Protein AF-A0A497LFZ7-F1 (afdb_monomer_lite)

Secondary structure (DSSP, 8-state):
------------S-SEEEEEEEEESS-SSHHHHHHHHHHTTEEEEEEETTEEEEEETTSTTTEEEEEEEEETTEEEEEEEE-TT----HHHHHHHHHHHHHHHTEEEEEEEEE-----S--

Radius of gyration: 17.05 Å; chains: 1; bounding box: 49×32×46 Å

Sequence (121 aa):
MSEGGTGRGPLFPLKHVLVYSWELRAAKSLADVARRLEEARFYVVRPRTDVLVATSLARPGAVVFVLLEREPGRGDLVLVQGPEGPYSFEDLVRAMPTFARIAGIRLTAFWPKERENEDKS

pLDDT: mean 87.02, std 17.78, range [37.81, 98.69]

Structure (mmCIF, N/CA/C/O backbone):
data_AF-A0A497LFZ7-F1
#
_entry.id   AF-A0A497LFZ7-F1
#
loop_
_atom_site.group_PDB
_atom_site.id
_atom_site.type_symbol
_atom_site.label_atom_id
_atom_site.label_alt_id
_atom_site.label_comp_id
_atom_site.label_asym_id
_atom_site.label_entity_id
_atom_site.label_seq_id
_atom_site.pdbx_PDB_ins_code
_atom_site.Cartn_x
_atom_site.Cartn_y
_atom_site.Cartn_z
_atom_site.occupancy
_atom_site.B_iso_or_equiv
_atom_site.auth_seq_id
_atom_site.auth_comp_id
_atom_site.auth_asym_id
_atom_site.auth_atom_id
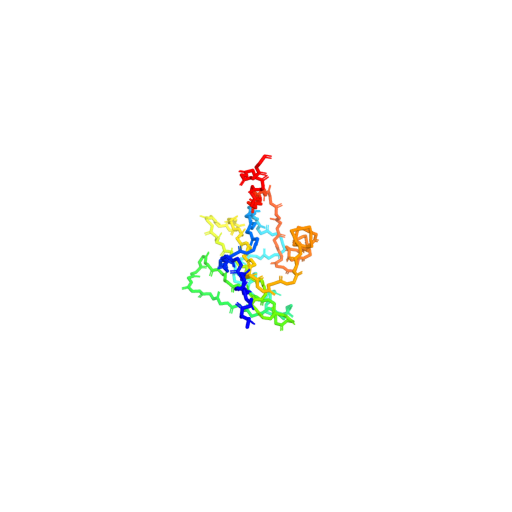_atom_site.pdbx_PDB_model_num
ATOM 1 N N . MET A 1 1 ? 36.025 -22.674 -32.129 1.00 37.81 1 MET A N 1
ATOM 2 C CA . MET A 1 1 ? 36.308 -21.920 -30.893 1.00 37.81 1 MET A CA 1
ATOM 3 C C . MET A 1 1 ? 34.969 -21.463 -30.356 1.00 37.81 1 MET A C 1
ATOM 5 O O . MET A 1 1 ? 34.322 -20.658 -31.009 1.00 37.81 1 MET A O 1
ATOM 9 N N . SER A 1 2 ? 34.513 -22.076 -29.268 1.00 42.88 2 SER A N 1
ATOM 10 C CA . SER A 1 2 ? 33.238 -21.750 -28.628 1.00 42.88 2 SER A CA 1
ATOM 11 C C . SER A 1 2 ? 33.561 -21.081 -27.298 1.00 42.88 2 SER A C 1
ATOM 13 O O . SER A 1 2 ? 33.821 -21.762 -26.312 1.00 42.88 2 SER A O 1
ATOM 15 N N . GLU A 1 3 ? 33.611 -19.754 -27.295 1.00 42.94 3 GLU A N 1
ATOM 16 C CA . GLU A 1 3 ? 33.511 -18.947 -26.077 1.00 42.94 3 GLU A CA 1
ATOM 17 C C . GLU A 1 3 ? 32.011 -18.710 -25.853 1.00 42.94 3 GLU A C 1
ATOM 19 O O . GLU A 1 3 ? 31.282 -18.436 -26.799 1.00 42.94 3 GLU A O 1
ATOM 24 N N . GLY A 1 4 ? 31.410 -18.862 -24.684 1.00 41.47 4 GLY A N 1
ATOM 25 C CA . GLY A 1 4 ? 31.913 -18.829 -23.320 1.00 41.47 4 GLY A CA 1
ATOM 26 C C . GLY A 1 4 ? 30.760 -18.206 -22.529 1.00 41.47 4 GLY A C 1
ATOM 27 O O . GLY A 1 4 ? 30.307 -17.121 -22.874 1.00 41.47 4 GLY A O 1
ATOM 28 N N . GLY A 1 5 ? 30.192 -18.960 -21.586 1.00 41.78 5 GLY A N 1
ATOM 29 C CA . GLY A 1 5 ? 28.869 -18.767 -20.980 1.00 41.78 5 GLY A CA 1
ATOM 30 C C . GLY A 1 5 ? 28.370 -17.327 -20.798 1.00 41.78 5 GLY A C 1
ATOM 31 O O . GLY A 1 5 ? 28.993 -16.510 -20.124 1.00 41.78 5 GLY A O 1
ATOM 32 N N . THR A 1 6 ? 27.155 -17.065 -21.288 1.00 48.38 6 THR A N 1
ATOM 33 C CA . THR A 1 6 ? 26.311 -15.955 -20.832 1.00 48.38 6 THR A CA 1
ATOM 34 C C . THR A 1 6 ? 25.962 -16.181 -19.362 1.00 48.38 6 THR A C 1
ATOM 36 O O . THR A 1 6 ? 24.930 -16.770 -19.035 1.00 48.38 6 THR A O 1
ATOM 39 N N . GLY A 1 7 ? 26.845 -15.758 -18.463 1.00 45.03 7 GLY A N 1
ATOM 40 C CA . GLY A 1 7 ? 26.594 -15.754 -17.030 1.00 45.03 7 GLY A CA 1
ATOM 41 C C . GLY A 1 7 ? 25.511 -14.736 -16.694 1.00 45.03 7 GLY A C 1
ATOM 42 O O . GLY A 1 7 ? 25.814 -13.634 -16.249 1.00 45.03 7 GLY A O 1
ATOM 43 N N . ARG A 1 8 ? 24.233 -15.083 -16.893 1.00 57.31 8 ARG A N 1
ATOM 44 C CA . ARG A 1 8 ? 23.161 -14.430 -16.138 1.00 57.31 8 ARG A CA 1
ATOM 45 C C . ARG A 1 8 ? 23.400 -14.832 -14.690 1.00 57.31 8 ARG A C 1
ATOM 47 O O . ARG A 1 8 ? 23.184 -15.986 -14.329 1.00 57.31 8 ARG A O 1
ATOM 54 N N . GLY A 1 9 ? 23.921 -13.898 -13.892 1.00 55.81 9 GLY A N 1
ATOM 55 C CA . GLY A 1 9 ? 23.980 -14.051 -12.442 1.00 55.81 9 GLY A CA 1
ATOM 56 C C . GLY A 1 9 ? 22.614 -14.493 -11.901 1.00 55.81 9 GLY A C 1
ATOM 57 O O . GLY A 1 9 ? 21.606 -14.323 -12.595 1.00 55.81 9 GLY A O 1
ATOM 58 N N . PRO A 1 10 ? 22.561 -15.094 -10.701 1.00 55.91 10 PRO A N 1
ATOM 59 C CA . PRO A 1 10 ? 21.328 -15.665 -10.178 1.00 55.91 10 PRO A CA 1
ATOM 60 C C . PRO A 1 10 ? 20.190 -14.652 -10.298 1.00 55.91 10 PRO A C 1
ATOM 62 O O . PRO A 1 10 ? 20.319 -13.503 -9.872 1.00 55.91 10 PRO A O 1
ATOM 65 N N . LEU A 1 11 ? 19.093 -15.066 -10.935 1.00 61.84 11 LEU A N 1
ATOM 66 C CA . LEU A 1 11 ? 17.891 -14.253 -11.028 1.00 61.84 11 LEU A CA 1
ATOM 67 C C . LEU A 1 11 ? 17.281 -14.242 -9.635 1.00 61.84 11 LEU A C 1
ATOM 69 O O . LEU A 1 11 ? 16.552 -15.143 -9.231 1.00 61.84 11 LEU A O 1
ATOM 73 N N . PHE A 1 12 ? 17.697 -13.273 -8.838 1.00 69.25 12 PHE A N 1
ATOM 74 C CA . PHE A 1 12 ? 17.187 -13.145 -7.494 1.00 69.25 12 PHE A CA 1
ATOM 75 C C . PHE A 1 12 ? 15.718 -12.722 -7.573 1.00 69.25 12 PHE A C 1
ATOM 77 O O . PHE A 1 12 ? 15.404 -11.750 -8.262 1.00 69.25 12 PHE A O 1
ATOM 84 N N . PRO A 1 13 ? 14.818 -13.398 -6.849 1.00 78.25 13 PRO A N 1
ATOM 85 C CA . PRO A 1 13 ? 13.381 -13.248 -7.052 1.00 78.25 13 PRO A CA 1
ATOM 86 C C . PRO A 1 13 ? 12.842 -11.875 -6.638 1.00 78.25 13 PRO A C 1
ATOM 88 O O . PRO A 1 13 ? 11.718 -11.544 -6.992 1.00 78.25 13 PRO A O 1
ATOM 91 N N . LEU A 1 14 ? 13.618 -11.082 -5.891 1.00 87.81 14 LEU A N 1
ATOM 92 C CA . LEU A 1 14 ? 13.227 -9.782 -5.354 1.00 87.81 14 LEU A CA 1
ATOM 93 C C . LEU A 1 14 ? 14.352 -8.763 -5.577 1.00 87.81 14 LEU A C 1
ATOM 95 O O . LEU A 1 14 ? 15.518 -9.028 -5.245 1.00 87.81 14 LEU A O 1
ATOM 99 N N . LYS A 1 15 ? 13.996 -7.593 -6.120 1.00 88.88 15 LYS A N 1
ATOM 100 C CA . LYS A 1 15 ? 14.935 -6.484 -6.337 1.00 88.88 15 LYS A CA 1
ATOM 101 C C . LYS A 1 15 ? 15.005 -5.573 -5.115 1.00 88.88 15 LYS A C 1
ATOM 103 O O . LYS A 1 15 ? 16.087 -5.362 -4.578 1.00 88.88 15 LYS A O 1
ATOM 108 N N . HIS A 1 16 ? 13.851 -5.095 -4.651 1.00 90.88 16 HIS A N 1
ATOM 109 C CA . HIS A 1 16 ? 13.733 -4.226 -3.481 1.00 90.88 16 HIS A CA 1
ATOM 110 C C . HIS A 1 16 ? 12.546 -4.652 -2.614 1.00 90.88 16 HIS A C 1
ATOM 112 O O . HIS A 1 16 ? 11.497 -5.044 -3.136 1.00 90.88 16 HIS A O 1
ATOM 118 N N . VAL A 1 17 ? 12.722 -4.553 -1.294 1.00 93.50 17 VAL A N 1
ATOM 119 C CA . VAL A 1 17 ? 11.661 -4.751 -0.302 1.00 93.50 17 VAL A CA 1
ATOM 120 C C . VAL A 1 17 ? 11.724 -3.619 0.714 1.00 93.50 17 VAL A C 1
ATOM 122 O O . VAL A 1 17 ? 12.777 -3.357 1.297 1.00 93.50 17 VAL A O 1
ATOM 125 N N . LEU A 1 18 ? 10.601 -2.933 0.905 1.00 95.00 18 LEU A N 1
ATOM 126 C CA . LEU A 1 18 ? 10.472 -1.842 1.867 1.00 95.00 18 LEU A CA 1
ATOM 127 C C . LEU A 1 18 ? 9.328 -2.163 2.822 1.00 95.00 18 LEU A C 1
ATOM 129 O O . LEU A 1 18 ? 8.266 -2.612 2.386 1.00 95.00 18 LEU A O 1
ATOM 133 N N . VAL A 1 19 ? 9.534 -1.901 4.110 1.00 97.31 19 VAL A N 1
ATOM 134 C CA . VAL A 1 19 ? 8.491 -2.035 5.127 1.00 97.31 19 VAL A CA 1
ATOM 135 C C . VAL A 1 19 ? 8.224 -0.677 5.753 1.00 97.31 19 VAL A C 1
ATOM 137 O O . VAL A 1 19 ? 9.154 0.032 6.138 1.00 97.31 19 VAL A O 1
ATOM 140 N N . TYR A 1 20 ? 6.949 -0.326 5.867 1.00 98.12 20 TYR A N 1
ATOM 141 C CA . TYR A 1 20 ? 6.487 0.852 6.584 1.00 98.12 20 TYR A CA 1
ATOM 142 C C . TYR A 1 20 ? 5.456 0.460 7.626 1.00 98.12 20 TYR A C 1
ATOM 144 O O . TYR A 1 20 ? 4.604 -0.380 7.349 1.00 98.12 20 TYR A O 1
ATOM 152 N N . SER A 1 21 ? 5.451 1.143 8.764 1.00 98.31 21 SER A N 1
ATOM 153 C CA . SER A 1 21 ? 4.232 1.208 9.569 1.00 98.31 21 SER A CA 1
ATOM 154 C C . SER A 1 21 ? 3.318 2.298 9.012 1.00 98.31 21 SER A C 1
ATOM 156 O O . SER A 1 21 ? 3.789 3.307 8.471 1.00 98.31 21 SER A O 1
ATOM 158 N N . TRP A 1 22 ? 2.010 2.102 9.131 1.00 98.62 22 TRP A N 1
ATOM 159 C CA . TRP A 1 22 ? 1.003 3.057 8.695 1.00 98.62 22 TRP A CA 1
ATOM 160 C C . TRP A 1 22 ? -0.160 3.164 9.675 1.00 98.62 22 TRP A C 1
ATOM 162 O O . TRP A 1 22 ? -0.447 2.251 10.447 1.00 98.62 22 TRP A O 1
ATOM 172 N N . GLU A 1 23 ? -0.863 4.288 9.595 1.00 98.56 23 GLU A N 1
ATOM 173 C CA . GLU A 1 23 ? -2.162 4.500 10.230 1.00 98.56 23 GLU A CA 1
ATOM 174 C 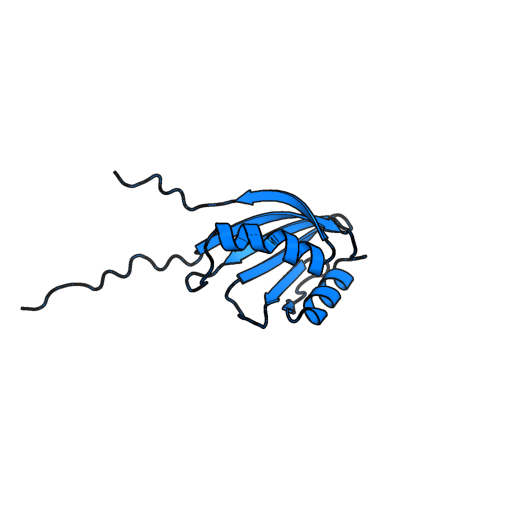C . GLU A 1 23 ? -3.136 5.177 9.260 1.00 98.56 23 GLU A C 1
ATOM 176 O O . GLU A 1 23 ? -2.733 5.859 8.309 1.00 98.56 23 GLU A O 1
ATOM 181 N N . LEU A 1 24 ? -4.432 4.993 9.492 1.00 98.56 24 LEU A N 1
ATOM 182 C CA . LEU A 1 24 ? -5.477 5.710 8.776 1.00 98.56 24 LEU A CA 1
ATOM 183 C C . LEU A 1 24 ? -5.346 7.215 9.011 1.00 98.56 24 LEU A C 1
ATOM 185 O O . LEU A 1 24 ? -5.074 7.675 10.117 1.00 98.56 24 LEU A O 1
ATOM 189 N N . ARG A 1 25 ? -5.574 7.993 7.951 1.00 98.25 25 ARG A N 1
ATOM 190 C CA . ARG A 1 25 ? -5.581 9.458 8.025 1.00 98.25 25 ARG A CA 1
ATOM 191 C C . ARG A 1 25 ? -6.821 10.045 7.372 1.00 98.25 25 ARG A C 1
ATOM 193 O O . ARG A 1 25 ? -7.637 10.673 8.030 1.00 98.25 25 ARG A O 1
ATOM 200 N N . ALA A 1 26 ? -6.933 9.875 6.059 1.00 98.38 26 ALA A N 1
ATOM 201 C CA . ALA A 1 26 ? -8.092 10.317 5.288 1.00 98.38 26 ALA A CA 1
ATOM 202 C C . ALA A 1 26 ? -9.050 9.154 4.996 1.00 98.38 26 ALA A C 1
ATOM 204 O O . ALA A 1 26 ? -10.244 9.376 4.793 1.00 98.38 26 ALA A O 1
ATOM 205 N N . ALA A 1 27 ? -8.523 7.930 4.935 1.00 98.38 27 ALA A N 1
ATOM 206 C CA . ALA A 1 27 ? -9.326 6.723 4.869 1.00 98.38 27 ALA A CA 1
ATOM 207 C C . ALA A 1 27 ? -9.944 6.413 6.240 1.00 98.38 27 ALA A C 1
ATOM 209 O O . ALA A 1 27 ? -9.340 6.700 7.271 1.00 98.38 27 ALA A O 1
ATOM 210 N N . LYS A 1 28 ? -11.143 5.824 6.248 1.00 97.56 28 LYS A N 1
ATOM 211 C CA . LYS A 1 28 ? -11.889 5.499 7.482 1.00 97.56 28 LYS A CA 1
ATOM 212 C C . LYS A 1 28 ? -11.780 4.036 7.918 1.00 97.56 28 LYS A C 1
ATOM 214 O O . LYS A 1 28 ? -12.184 3.698 9.023 1.00 97.56 28 LYS A O 1
ATOM 219 N N . SER A 1 29 ? -11.285 3.169 7.043 1.00 97.94 29 SER A N 1
ATOM 220 C CA . SER A 1 29 ? -11.103 1.733 7.276 1.00 97.94 29 SER A CA 1
ATOM 221 C C . SER A 1 29 ? -10.233 1.136 6.172 1.00 97.94 29 SER A C 1
ATOM 223 O O . SER A 1 29 ? -10.054 1.765 5.126 1.00 97.94 29 SER A O 1
ATOM 225 N N . LEU A 1 30 ? -9.764 -0.105 6.335 1.00 97.69 30 LEU A N 1
ATOM 226 C CA . LEU A 1 30 ? -9.066 -0.820 5.260 1.00 97.69 30 LEU A CA 1
ATOM 227 C C . LEU A 1 30 ? -9.939 -1.006 3.999 1.00 97.69 30 LEU A C 1
ATOM 229 O O . LEU A 1 30 ? -9.429 -1.011 2.882 1.00 97.69 30 LEU A O 1
ATOM 233 N N . ALA A 1 31 ? -11.266 -1.094 4.153 1.00 97.44 31 ALA A N 1
ATOM 234 C CA . ALA A 1 31 ? -12.195 -1.125 3.019 1.00 97.44 31 ALA A CA 1
ATOM 235 C C . ALA A 1 31 ? -12.223 0.211 2.255 1.00 97.44 31 ALA A C 1
ATOM 237 O O . ALA A 1 31 ? -12.284 0.227 1.029 1.00 97.44 31 ALA A O 1
ATOM 238 N N . ASP A 1 32 ? -12.137 1.336 2.970 1.00 98.44 32 ASP A N 1
ATOM 239 C CA . ASP A 1 32 ? -12.034 2.656 2.346 1.00 98.44 32 ASP A CA 1
ATOM 240 C C . ASP A 1 32 ? -10.669 2.856 1.662 1.00 98.44 32 ASP A C 1
ATOM 242 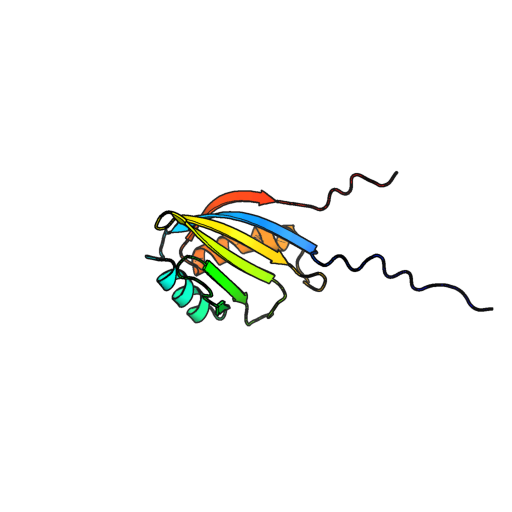O O . ASP A 1 32 ? -10.598 3.461 0.594 1.00 98.44 32 ASP A O 1
ATOM 246 N N . VAL A 1 33 ? -9.592 2.283 2.219 1.00 98.62 33 VAL A N 1
ATOM 247 C CA . VAL A 1 33 ? -8.282 2.221 1.545 1.00 98.62 33 VAL A CA 1
ATOM 248 C C . VAL A 1 33 ? -8.389 1.465 0.214 1.00 98.62 33 VAL A C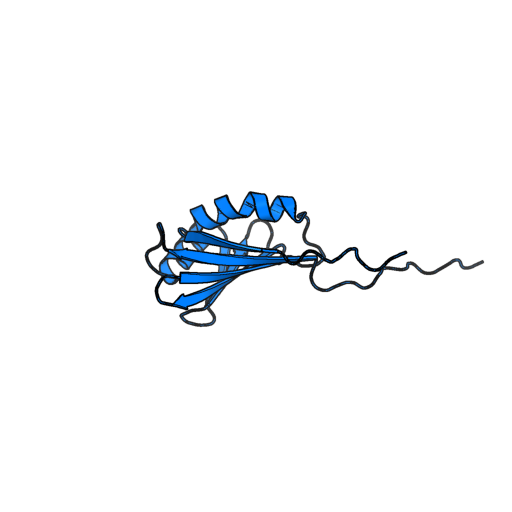 1
ATOM 250 O O . VAL A 1 33 ? -7.897 1.964 -0.797 1.00 98.62 33 VAL A O 1
ATOM 253 N N . ALA A 1 34 ? -9.071 0.311 0.183 1.00 98.44 34 ALA A N 1
ATOM 254 C CA . ALA A 1 34 ? -9.299 -0.454 -1.049 1.00 98.44 34 ALA A CA 1
ATOM 255 C C . ALA A 1 34 ? -9.998 0.381 -2.122 1.00 98.44 34 ALA A C 1
ATOM 257 O O . ALA A 1 34 ? -9.458 0.548 -3.213 1.00 98.44 34 ALA A O 1
ATOM 258 N N . ARG A 1 35 ? -11.135 0.991 -1.770 1.00 98.56 35 ARG A N 1
ATOM 259 C CA . ARG A 1 35 ? -11.912 1.841 -2.679 1.00 98.56 35 ARG A CA 1
ATOM 260 C C . ARG A 1 35 ? -11.072 2.988 -3.250 1.00 98.56 35 ARG A C 1
ATOM 262 O O . ARG A 1 35 ? -11.087 3.230 -4.452 1.00 98.56 35 ARG A O 1
ATOM 269 N N . ARG A 1 36 ? -10.305 3.685 -2.403 1.00 98.56 36 ARG A N 1
ATOM 270 C CA . ARG A 1 36 ? -9.423 4.789 -2.826 1.00 98.56 36 ARG A CA 1
ATOM 271 C C . ARG A 1 36 ? -8.345 4.332 -3.809 1.00 98.56 36 ARG A C 1
ATOM 273 O O . ARG A 1 36 ? -8.039 5.046 -4.762 1.00 98.56 36 ARG A O 1
ATOM 280 N N . LEU A 1 37 ? -7.755 3.162 -3.572 1.00 98.38 37 LEU A N 1
ATOM 281 C CA . LEU A 1 37 ? -6.754 2.578 -4.462 1.00 98.38 37 LEU A CA 1
ATOM 282 C C . LEU A 1 37 ? -7.375 2.168 -5.807 1.00 98.38 37 LEU A C 1
ATOM 284 O O . LEU A 1 37 ? -6.810 2.486 -6.853 1.00 98.38 37 LEU A O 1
ATOM 288 N N . GLU A 1 38 ? -8.551 1.541 -5.804 1.00 98.25 38 GLU A N 1
ATOM 289 C CA . GLU A 1 38 ? -9.293 1.185 -7.025 1.00 98.25 38 GLU A CA 1
ATOM 290 C C . GLU A 1 38 ? -9.640 2.427 -7.866 1.00 98.25 38 GLU A C 1
ATOM 292 O O . GLU A 1 38 ? -9.367 2.465 -9.070 1.00 98.25 38 GLU A O 1
ATOM 297 N N . GLU A 1 39 ? -10.146 3.490 -7.229 1.00 98.25 39 GLU A N 1
ATOM 298 C CA . GLU A 1 39 ? -10.416 4.791 -7.867 1.00 98.25 39 GLU A CA 1
ATOM 299 C C . GLU A 1 39 ? -9.154 5.403 -8.489 1.00 98.25 39 GLU A C 1
ATOM 301 O O . GLU A 1 39 ? -9.203 6.009 -9.562 1.00 98.25 39 GLU A O 1
ATOM 306 N N . ALA A 1 40 ? -8.001 5.183 -7.858 1.00 97.25 40 ALA A N 1
ATOM 307 C CA . ALA A 1 40 ? -6.695 5.616 -8.338 1.00 97.25 40 ALA A CA 1
ATOM 308 C C . ALA A 1 40 ? -6.037 4.644 -9.335 1.00 97.25 40 ALA A C 1
ATOM 310 O O . ALA A 1 40 ? -4.833 4.744 -9.582 1.00 97.25 40 ALA A O 1
ATOM 311 N N . ARG A 1 41 ? -6.811 3.730 -9.938 1.00 96.81 41 ARG A N 1
ATOM 312 C CA . ARG A 1 41 ? -6.350 2.763 -10.950 1.00 96.81 41 ARG A CA 1
ATOM 313 C C . ARG A 1 41 ? -5.308 1.772 -10.420 1.00 96.81 41 ARG A C 1
ATOM 315 O O . ARG A 1 41 ? -4.368 1.407 -11.128 1.00 96.81 41 ARG A O 1
ATOM 322 N N . PHE A 1 42 ? -5.487 1.299 -9.192 1.00 97.44 42 PHE A N 1
ATOM 323 C CA . PHE A 1 42 ? -4.820 0.095 -8.701 1.00 97.44 42 PHE A CA 1
ATOM 324 C C . PHE A 1 42 ? -5.735 -1.116 -8.870 1.00 97.44 42 PHE A C 1
ATOM 326 O O . PHE A 1 42 ? -6.947 -1.029 -8.688 1.00 97.44 42 PHE A O 1
ATOM 333 N N . TYR A 1 43 ? -5.141 -2.260 -9.194 1.00 97.19 43 TYR A N 1
ATOM 334 C CA . TYR A 1 43 ? -5.784 -3.550 -8.995 1.00 97.19 43 TYR A CA 1
ATOM 335 C C . TYR A 1 43 ? -5.629 -3.929 -7.525 1.00 97.19 43 TYR A C 1
ATOM 337 O O . TYR A 1 43 ? -4.504 -3.925 -7.023 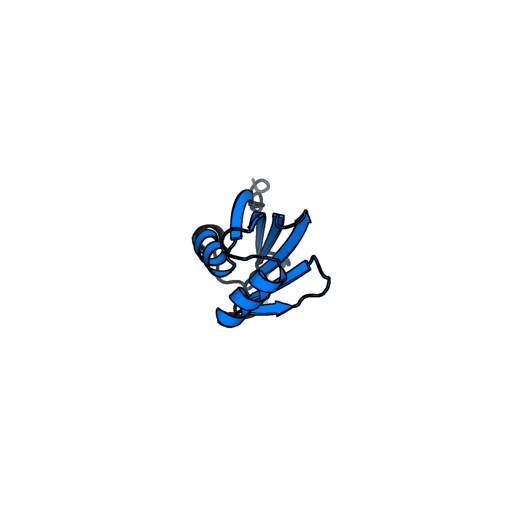1.00 97.19 43 TYR A O 1
ATOM 345 N N . VAL A 1 44 ? -6.736 -4.236 -6.850 1.00 98.00 44 VAL A N 1
ATOM 346 C CA . VAL A 1 44 ? -6.774 -4.540 -5.416 1.00 98.00 44 VAL A CA 1
ATOM 347 C C . VAL A 1 44 ? -7.388 -5.920 -5.198 1.00 98.00 44 VAL A C 1
ATOM 349 O O . VAL A 1 44 ? -8.394 -6.275 -5.802 1.00 98.00 44 VAL A O 1
ATOM 352 N N . VAL A 1 45 ? -6.778 -6.704 -4.315 1.00 97.75 45 VAL A N 1
ATOM 353 C CA . VAL A 1 45 ? -7.255 -8.013 -3.870 1.00 97.75 45 VAL A CA 1
ATOM 354 C C . VAL A 1 45 ? -7.318 -8.006 -2.352 1.00 97.75 45 VAL A C 1
ATOM 356 O O . VAL A 1 45 ? -6.369 -7.605 -1.679 1.00 97.75 45 VAL A O 1
ATOM 359 N N . ARG A 1 46 ? -8.428 -8.493 -1.800 1.00 96.88 46 ARG A N 1
ATOM 360 C CA . ARG A 1 46 ? -8.644 -8.585 -0.355 1.00 96.88 46 ARG A CA 1
ATOM 361 C C . ARG A 1 46 ? -8.797 -10.049 0.067 1.00 96.88 46 ARG A C 1
ATOM 363 O O . ARG A 1 46 ? -9.921 -10.532 0.168 1.00 96.88 46 ARG A O 1
ATOM 370 N N . PRO A 1 47 ? -7.688 -10.782 0.282 1.00 95.88 47 PRO A N 1
ATOM 371 C CA . PRO A 1 47 ? -7.749 -12.206 0.617 1.00 95.88 47 PRO A CA 1
ATOM 372 C C . PRO A 1 47 ? -8.259 -12.466 2.044 1.00 95.88 47 PRO A C 1
ATOM 374 O O . PRO A 1 47 ? -8.730 -13.560 2.337 1.00 95.88 47 PRO A O 1
ATOM 377 N N . ARG A 1 48 ? -8.162 -11.472 2.937 1.00 96.44 48 ARG A N 1
ATOM 378 C CA . ARG A 1 48 ? -8.646 -11.522 4.323 1.00 96.44 48 ARG A CA 1
ATOM 379 C C . ARG A 1 48 ? -9.132 -10.135 4.747 1.00 96.44 48 ARG A C 1
ATOM 381 O O . ARG A 1 48 ? -8.792 -9.135 4.120 1.00 96.44 48 ARG A O 1
ATOM 388 N N . THR A 1 49 ? -9.937 -10.045 5.800 1.00 95.19 49 THR A N 1
ATOM 389 C CA . THR A 1 49 ? -10.539 -8.777 6.252 1.00 95.19 49 THR A CA 1
ATOM 390 C C . THR A 1 49 ? -9.518 -7.708 6.644 1.00 95.19 49 THR A C 1
ATOM 392 O O . THR A 1 49 ? -9.798 -6.531 6.451 1.00 95.19 49 THR A O 1
ATOM 395 N N . ASP A 1 50 ? -8.350 -8.111 7.122 1.00 97.81 50 ASP A N 1
ATOM 396 C CA . ASP A 1 50 ? -7.212 -7.301 7.579 1.00 97.81 50 ASP A CA 1
ATOM 397 C C . ASP A 1 50 ? -6.037 -7.293 6.579 1.00 97.81 50 ASP A C 1
ATOM 399 O O . ASP A 1 50 ? -4.966 -6.779 6.889 1.00 97.81 50 ASP A O 1
ATOM 403 N N . VAL A 1 51 ? -6.203 -7.878 5.385 1.00 98.25 51 VAL A N 1
ATOM 404 C CA . VAL A 1 51 ? -5.144 -7.963 4.367 1.00 98.25 51 VAL A CA 1
ATOM 405 C C . VAL A 1 51 ? -5.624 -7.351 3.062 1.00 98.25 51 VAL A C 1
ATOM 407 O O . VAL A 1 51 ? -6.653 -7.752 2.519 1.00 98.25 51 VAL A O 1
ATOM 410 N N . LEU A 1 52 ? -4.838 -6.427 2.520 1.00 98.25 52 LEU A N 1
ATOM 411 C CA . LEU A 1 52 ? -5.072 -5.805 1.224 1.00 98.25 52 LEU A CA 1
ATOM 412 C C . LEU A 1 52 ? -3.808 -5.900 0.379 1.00 98.25 52 LEU A C 1
ATOM 414 O O . LEU A 1 52 ? -2.743 -5.452 0.788 1.00 98.25 52 LEU A O 1
ATOM 418 N N . VAL A 1 53 ? -3.928 -6.474 -0.810 1.00 98.25 53 VAL A N 1
ATOM 419 C CA . VAL A 1 53 ? -2.839 -6.582 -1.780 1.00 98.25 53 VAL A CA 1
ATOM 420 C C . VAL A 1 53 ? -3.183 -5.713 -2.976 1.00 98.25 53 VAL A C 1
ATOM 422 O O . VAL A 1 53 ? -4.296 -5.793 -3.484 1.00 98.25 53 VAL A O 1
ATOM 425 N N . ALA A 1 54 ? -2.255 -4.882 -3.436 1.00 97.38 54 ALA A N 1
ATOM 426 C CA . ALA A 1 54 ? -2.486 -3.988 -4.557 1.00 97.38 54 ALA A CA 1
ATOM 427 C C . ALA A 1 54 ? -1.294 -3.916 -5.513 1.00 97.38 54 ALA A C 1
ATOM 429 O O . ALA A 1 54 ? -0.142 -4.093 -5.123 1.00 97.38 54 ALA A O 1
ATOM 430 N N . THR A 1 55 ? -1.564 -3.602 -6.776 1.00 95.75 55 THR A N 1
ATOM 431 C CA . THR A 1 55 ? -0.549 -3.221 -7.767 1.00 95.75 55 THR A CA 1
ATOM 432 C C . THR A 1 55 ? -1.115 -2.152 -8.698 1.00 95.75 55 THR A C 1
ATOM 434 O O . THR A 1 55 ? -2.323 -2.095 -8.924 1.00 95.75 55 THR A O 1
ATOM 437 N N . SER A 1 56 ? -0.268 -1.265 -9.218 1.00 91.25 56 SER A N 1
ATOM 438 C CA . SER A 1 56 ? -0.723 -0.220 -10.140 1.00 91.25 56 SER A CA 1
ATOM 439 C C . SER A 1 56 ? -1.117 -0.828 -11.488 1.00 91.25 56 SER A C 1
ATOM 441 O O . SER A 1 56 ? -0.342 -1.589 -12.062 1.00 91.25 56 SER A O 1
ATOM 443 N N . LEU A 1 57 ? -2.269 -0.439 -12.047 1.00 90.75 57 LEU A N 1
ATOM 444 C CA . LEU A 1 57 ? -2.659 -0.854 -13.401 1.00 90.75 57 LEU A CA 1
ATOM 445 C C . LEU A 1 57 ? -1.785 -0.222 -14.493 1.00 90.75 57 LEU A C 1
ATOM 447 O O . LEU A 1 57 ? -1.730 -0.745 -15.600 1.00 90.75 57 LEU A O 1
ATOM 451 N N . ALA A 1 58 ? -1.089 0.883 -14.201 1.00 86.31 58 ALA A N 1
ATOM 452 C CA . ALA A 1 58 ? -0.197 1.529 -15.164 1.00 86.31 58 ALA A CA 1
ATOM 453 C C . ALA A 1 58 ? 1.043 0.675 -15.470 1.00 86.31 58 ALA A C 1
ATOM 455 O O . ALA A 1 58 ? 1.578 0.737 -16.575 1.00 86.31 58 ALA A O 1
ATOM 456 N N . ARG A 1 59 ? 1.504 -0.116 -14.492 1.00 82.25 59 ARG A N 1
ATOM 457 C CA . ARG A 1 59 ? 2.586 -1.102 -14.635 1.00 82.25 59 ARG A CA 1
ATOM 458 C C . ARG A 1 59 ? 2.296 -2.318 -13.744 1.00 82.25 59 ARG A C 1
ATOM 460 O O . ARG A 1 59 ? 2.893 -2.432 -12.668 1.00 82.25 59 ARG A O 1
ATOM 467 N N . PRO A 1 60 ? 1.374 -3.204 -14.161 1.00 80.00 60 PRO A N 1
ATOM 468 C CA . PRO A 1 60 ? 0.942 -4.332 -13.342 1.00 80.00 60 PRO A CA 1
ATOM 469 C C . PRO A 1 60 ? 2.118 -5.231 -12.960 1.00 80.00 60 PRO A C 1
ATOM 471 O O . PRO A 1 60 ? 2.937 -5.583 -13.806 1.00 80.00 60 PRO A O 1
ATOM 474 N N . GLY A 1 61 ? 2.218 -5.592 -11.680 1.00 77.44 61 GLY A N 1
ATOM 475 C CA . GLY A 1 61 ? 3.226 -6.535 -11.183 1.00 77.44 61 GLY A CA 1
ATOM 476 C C . GLY A 1 61 ? 4.645 -5.973 -11.043 1.00 77.44 61 GLY A C 1
ATOM 477 O O . GLY A 1 61 ? 5.497 -6.649 -10.473 1.00 77.44 61 GLY A O 1
ATOM 478 N N . ALA A 1 62 ? 4.907 -4.734 -11.481 1.00 87.31 62 ALA A N 1
ATOM 479 C CA . ALA A 1 62 ? 6.206 -4.093 -11.266 1.00 87.31 62 ALA A CA 1
ATOM 480 C C . ALA A 1 62 ? 6.486 -3.883 -9.770 1.00 87.31 62 ALA A C 1
ATOM 482 O O . ALA A 1 62 ? 7.608 -4.077 -9.307 1.00 87.31 62 ALA A O 1
ATOM 483 N N . VAL A 1 63 ? 5.446 -3.505 -9.023 1.00 92.81 63 VAL A N 1
ATOM 484 C CA . VAL A 1 63 ? 5.471 -3.347 -7.569 1.00 92.81 63 VAL A CA 1
ATOM 485 C C . VAL A 1 63 ? 4.174 -3.902 -6.991 1.00 92.81 63 VAL A C 1
ATOM 487 O O . VAL A 1 63 ? 3.083 -3.597 -7.485 1.00 92.81 63 VAL A O 1
ATOM 490 N N . VAL A 1 64 ? 4.299 -4.708 -5.942 1.00 95.94 64 VAL A N 1
ATOM 491 C CA . VAL A 1 64 ? 3.191 -5.227 -5.142 1.00 95.94 64 VAL A CA 1
ATOM 492 C C . VAL A 1 64 ? 3.214 -4.542 -3.782 1.00 95.94 64 VAL A C 1
ATOM 494 O O . VAL A 1 64 ? 4.241 -4.509 -3.110 1.00 95.94 64 VAL A O 1
ATOM 497 N N . PHE A 1 65 ? 2.070 -4.004 -3.383 1.00 97.69 65 PHE A N 1
ATOM 498 C CA . PHE A 1 65 ? 1.831 -3.416 -2.073 1.00 97.69 65 PHE A CA 1
ATOM 499 C C . PHE A 1 65 ? 0.994 -4.399 -1.262 1.00 97.69 65 PHE A C 1
ATOM 501 O O . PHE A 1 65 ? -0.049 -4.844 -1.732 1.00 97.69 65 PHE A O 1
ATOM 508 N N . VAL A 1 66 ? 1.426 -4.731 -0.054 1.00 98.31 66 VAL A N 1
ATOM 509 C CA . VAL A 1 66 ? 0.691 -5.583 0.883 1.00 98.31 66 VAL A CA 1
ATOM 510 C C . VAL A 1 66 ? 0.469 -4.784 2.155 1.00 98.31 66 VAL A C 1
ATOM 512 O O . VAL A 1 66 ? 1.413 -4.521 2.892 1.00 98.31 66 VAL A O 1
ATOM 515 N N . LEU A 1 67 ? -0.770 -4.379 2.402 1.00 98.56 67 LEU A N 1
ATOM 516 C CA . LEU A 1 67 ? -1.185 -3.733 3.636 1.00 98.56 67 LEU A CA 1
ATOM 517 C C . LEU A 1 67 ? -1.771 -4.790 4.570 1.00 98.56 67 LEU A C 1
ATOM 519 O O . LEU A 1 67 ? -2.656 -5.557 4.186 1.00 98.56 67 LEU A O 1
ATOM 523 N N . LEU A 1 68 ? -1.278 -4.798 5.800 1.00 98.44 68 LEU A N 1
ATOM 524 C CA . LEU A 1 68 ? -1.702 -5.654 6.896 1.00 98.44 68 LEU A CA 1
ATOM 525 C C . LEU A 1 68 ? -2.225 -4.749 8.009 1.00 98.44 68 LEU A C 1
ATOM 527 O O . LEU A 1 68 ? -1.455 -3.976 8.571 1.00 98.44 68 LEU A O 1
ATOM 531 N N . GLU A 1 69 ? -3.511 -4.825 8.333 1.00 98.25 69 GLU A N 1
ATOM 532 C CA . GLU A 1 69 ? -4.082 -4.141 9.496 1.00 98.25 69 GLU A CA 1
ATOM 533 C C . GLU A 1 69 ? -3.800 -4.989 10.745 1.00 98.25 69 GLU A C 1
ATOM 535 O O . GLU A 1 69 ? -4.330 -6.084 10.910 1.00 98.25 69 GLU A O 1
ATOM 540 N N . ARG A 1 70 ? -2.890 -4.518 11.603 1.00 97.00 70 ARG A N 1
ATOM 541 C CA . ARG A 1 70 ? -2.449 -5.242 12.811 1.00 97.00 70 ARG A CA 1
ATOM 542 C C . ARG A 1 70 ? -3.328 -4.909 14.009 1.00 97.00 70 ARG A C 1
ATOM 544 O O . ARG A 1 70 ? -3.541 -5.744 14.881 1.00 97.00 70 ARG A O 1
ATOM 551 N N . GLU A 1 71 ? -3.842 -3.688 14.015 1.00 96.50 71 GLU A N 1
ATOM 552 C CA . GLU A 1 71 ? -4.776 -3.143 14.987 1.00 96.50 71 GLU A CA 1
ATOM 553 C C . GLU A 1 71 ? -5.765 -2.230 14.245 1.00 96.50 71 GLU A C 1
ATOM 555 O O . GLU A 1 71 ? -5.444 -1.760 13.152 1.00 96.50 71 GLU A O 1
ATOM 560 N N . PRO A 1 72 ? -6.952 -1.930 14.803 1.00 96.19 72 PRO A N 1
ATOM 561 C CA . PRO A 1 72 ? -7.931 -1.085 14.125 1.00 96.19 72 PRO A CA 1
ATOM 562 C C . PRO A 1 72 ? -7.326 0.239 13.633 1.00 96.19 72 PRO A C 1
ATOM 564 O O . PRO A 1 72 ? -6.909 1.083 14.427 1.00 96.19 72 PRO A O 1
ATOM 567 N N . GLY A 1 73 ? -7.277 0.410 12.311 1.00 97.00 73 GLY A N 1
ATOM 568 C CA . GLY A 1 73 ? -6.783 1.611 11.652 1.00 97.00 73 GLY A CA 1
ATOM 569 C C . GLY A 1 73 ? -5.266 1.784 11.598 1.00 97.00 73 GLY A C 1
ATOM 570 O O . GLY A 1 73 ? -4.809 2.891 11.307 1.00 97.00 73 GLY A O 1
ATOM 571 N N . ARG A 1 74 ? -4.476 0.743 11.869 1.00 98.12 74 ARG A N 1
ATOM 572 C CA . ARG A 1 74 ? -3.007 0.806 11.841 1.00 98.12 74 ARG A CA 1
ATOM 573 C C . ARG A 1 74 ? -2.376 -0.552 11.547 1.00 98.12 74 ARG A C 1
ATOM 575 O O . ARG A 1 74 ? -2.932 -1.608 11.844 1.00 98.12 74 ARG A O 1
ATOM 582 N N . GLY A 1 75 ? -1.180 -0.536 10.978 1.00 98.12 75 GLY A N 1
ATOM 583 C CA . GLY A 1 75 ? -0.439 -1.765 10.741 1.00 98.12 75 GLY A CA 1
ATOM 584 C C . GLY A 1 75 ? 0.763 -1.582 9.837 1.00 98.12 75 GLY A C 1
ATOM 585 O O . GLY A 1 75 ? 1.409 -0.538 9.872 1.00 98.12 75 GLY A O 1
ATOM 586 N N . ASP A 1 76 ? 1.053 -2.604 9.038 1.00 98.44 76 ASP A N 1
ATOM 587 C CA . ASP A 1 76 ? 2.274 -2.687 8.243 1.00 98.44 76 ASP A CA 1
ATOM 588 C C . ASP A 1 76 ? 1.967 -2.655 6.748 1.00 98.44 76 ASP A C 1
ATOM 590 O O . ASP A 1 76 ? 0.949 -3.170 6.282 1.00 98.44 76 ASP A O 1
ATOM 594 N N . LEU A 1 77 ? 2.848 -2.017 5.992 1.00 98.44 77 LEU A N 1
ATOM 595 C CA . LEU A 1 77 ? 2.840 -1.956 4.543 1.00 98.44 77 LEU A CA 1
ATOM 596 C C . LEU A 1 77 ? 4.156 -2.542 4.053 1.00 98.44 77 LEU A C 1
ATOM 598 O O . LEU A 1 77 ? 5.220 -1.975 4.289 1.00 98.44 77 LEU A O 1
ATOM 602 N N . VAL A 1 78 ? 4.064 -3.656 3.338 1.00 98.00 78 VAL A N 1
ATOM 603 C CA . VAL A 1 78 ? 5.189 -4.275 2.647 1.00 98.00 78 VAL A CA 1
ATOM 604 C C . VAL A 1 78 ? 5.096 -3.923 1.172 1.00 98.00 78 VAL A C 1
ATOM 606 O O . VAL A 1 78 ? 4.094 -4.196 0.515 1.00 98.00 78 VAL A O 1
ATOM 609 N N . LEU A 1 79 ? 6.150 -3.319 0.645 1.00 96.19 79 LEU A N 1
ATOM 610 C CA . LEU A 1 79 ? 6.314 -3.057 -0.772 1.00 96.19 79 LEU A CA 1
ATOM 611 C C . LEU A 1 79 ? 7.346 -4.027 -1.330 1.00 96.19 79 LEU A C 1
ATOM 613 O O . LEU A 1 79 ? 8.461 -4.110 -0.820 1.00 96.19 79 LEU A O 1
ATOM 617 N N . VAL A 1 80 ? 6.974 -4.737 -2.389 1.00 94.62 80 VAL A N 1
ATOM 618 C CA . VAL A 1 80 ? 7.812 -5.742 -3.039 1.00 94.62 80 VAL A CA 1
ATOM 619 C C . VAL A 1 80 ? 7.953 -5.401 -4.512 1.00 94.62 80 VAL A C 1
ATOM 621 O O . VAL A 1 80 ? 6.963 -5.346 -5.241 1.00 94.62 80 VAL A O 1
ATOM 624 N N . GLN A 1 81 ? 9.187 -5.207 -4.963 1.00 92.19 81 GLN A N 1
ATOM 625 C CA . GLN A 1 81 ? 9.508 -5.073 -6.379 1.00 92.19 81 GLN A CA 1
ATOM 626 C C . GLN A 1 81 ? 10.129 -6.369 -6.907 1.00 92.19 81 GLN A C 1
ATOM 628 O O . GLN A 1 81 ? 11.154 -6.837 -6.396 1.00 92.19 81 GLN A O 1
ATOM 633 N N . GLY A 1 82 ? 9.522 -6.919 -7.961 1.00 86.25 82 GLY A N 1
ATOM 634 C CA . GLY A 1 82 ? 10.062 -8.061 -8.699 1.00 86.25 82 GLY A CA 1
ATOM 635 C C . GLY A 1 82 ? 11.357 -7.721 -9.457 1.00 86.25 82 GLY A C 1
ATOM 636 O O . GLY A 1 82 ? 11.703 -6.546 -9.603 1.00 86.25 82 GLY A O 1
ATOM 637 N N . PRO A 1 83 ? 12.083 -8.729 -9.969 1.00 82.06 83 PRO A N 1
ATOM 638 C CA . PRO A 1 83 ? 13.411 -8.551 -10.564 1.00 82.06 83 PRO A CA 1
ATOM 639 C C . PRO A 1 83 ? 13.397 -7.630 -11.788 1.00 82.06 83 PRO A C 1
ATOM 641 O O . PRO A 1 83 ? 14.276 -6.787 -11.933 1.00 82.06 83 PRO A O 1
ATOM 644 N N . GLU A 1 84 ? 12.348 -7.727 -12.606 1.00 79.50 84 GLU A N 1
ATOM 645 C CA . GLU A 1 84 ? 12.167 -6.940 -13.834 1.00 79.50 84 GLU A CA 1
ATOM 646 C C . GLU A 1 84 ? 11.587 -5.535 -13.579 1.00 79.50 84 GLU A C 1
ATOM 648 O O . GLU A 1 84 ? 11.303 -4.782 -14.511 1.00 79.50 84 GLU A O 1
ATOM 653 N N . GLY A 1 85 ? 11.365 -5.157 -12.315 1.00 83.19 85 GLY A N 1
ATOM 654 C CA . GLY A 1 85 ? 10.839 -3.838 -11.983 1.00 83.19 85 GLY A CA 1
ATOM 655 C C . GLY A 1 85 ? 11.837 -2.727 -12.365 1.00 83.19 85 GLY A C 1
ATOM 656 O O . GLY A 1 85 ? 13.024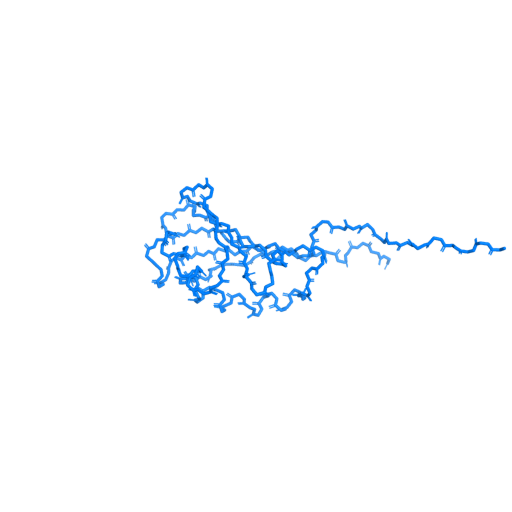 -2.826 -12.022 1.00 83.19 85 GLY A O 1
ATOM 657 N N . PRO A 1 86 ? 11.381 -1.627 -12.994 1.00 87.44 86 PRO A N 1
ATOM 658 C CA . PRO A 1 86 ? 12.270 -0.587 -13.512 1.00 87.44 86 PRO A CA 1
ATOM 659 C C . PRO A 1 86 ? 12.802 0.359 -12.429 1.00 87.44 86 PRO A C 1
ATOM 661 O O . PRO A 1 86 ? 13.773 1.066 -12.666 1.00 87.44 86 PRO A O 1
ATOM 664 N N . TYR A 1 87 ? 12.180 0.386 -11.250 1.00 90.38 87 TYR A N 1
ATOM 665 C CA . TYR A 1 87 ? 12.465 1.383 -10.222 1.00 90.38 87 TYR A CA 1
ATOM 666 C C . TYR A 1 87 ? 13.782 1.095 -9.502 1.00 90.38 87 TYR A C 1
ATOM 668 O O . TYR A 1 87 ? 14.131 -0.071 -9.267 1.00 90.38 87 TYR A O 1
ATOM 676 N N . SER A 1 88 ? 14.509 2.159 -9.178 1.00 91.44 88 SER A N 1
ATOM 677 C CA . SER A 1 88 ? 15.564 2.135 -8.170 1.00 91.44 88 SER A CA 1
ATOM 678 C C . SER A 1 88 ? 14.958 2.179 -6.764 1.00 91.44 88 SER A C 1
ATOM 680 O O . SER A 1 88 ? 13.783 2.512 -6.584 1.00 91.44 88 SER A O 1
ATOM 682 N N . PHE A 1 89 ? 15.766 1.881 -5.749 1.00 91.31 89 PHE A N 1
ATOM 683 C CA . PHE A 1 89 ? 15.366 2.054 -4.355 1.00 91.31 89 PHE A CA 1
ATOM 684 C C . PHE A 1 89 ? 14.903 3.494 -4.062 1.00 91.31 89 PHE A C 1
ATOM 686 O O . PHE A 1 89 ? 13.857 3.695 -3.445 1.00 91.31 89 PHE A O 1
ATOM 693 N N . GLU A 1 90 ? 15.629 4.499 -4.559 1.00 93.12 90 GLU A N 1
ATOM 694 C CA . GLU A 1 90 ? 15.269 5.906 -4.367 1.00 93.12 90 GLU A CA 1
ATOM 695 C C . GLU A 1 90 ? 13.936 6.271 -5.023 1.00 93.12 90 GLU A C 1
ATOM 697 O O . GLU A 1 90 ? 13.141 6.993 -4.418 1.00 93.12 90 GLU A O 1
ATOM 702 N N . ASP A 1 91 ? 13.663 5.760 -6.229 1.00 94.00 91 ASP A N 1
ATOM 703 C CA . ASP A 1 91 ? 12.384 5.988 -6.912 1.00 94.00 91 ASP A CA 1
ATOM 704 C C . ASP A 1 91 ? 11.216 5.478 -6.066 1.00 94.00 91 ASP A C 1
ATOM 706 O O . ASP A 1 91 ? 10.204 6.168 -5.915 1.00 94.00 91 ASP A O 1
ATOM 710 N N . LEU A 1 92 ? 11.372 4.285 -5.477 1.00 94.00 92 LEU A N 1
ATOM 711 C CA . LEU A 1 92 ? 10.367 3.706 -4.593 1.00 94.00 92 LEU A CA 1
ATOM 712 C C . LEU A 1 92 ? 10.137 4.598 -3.374 1.00 94.00 92 LEU A C 1
ATOM 714 O O . LEU A 1 92 ? 9.001 4.997 -3.122 1.00 94.00 92 LEU A O 1
ATOM 718 N N . VAL A 1 93 ? 11.202 4.964 -2.652 1.00 95.12 93 VAL A N 1
ATOM 719 C CA . VAL A 1 93 ? 11.109 5.814 -1.453 1.00 95.12 93 VAL A CA 1
ATOM 720 C C . VAL A 1 93 ? 10.444 7.156 -1.777 1.00 95.12 93 VAL A C 1
ATOM 722 O O . VAL A 1 93 ? 9.556 7.596 -1.044 1.00 95.12 93 VAL A O 1
ATOM 725 N N . ARG A 1 94 ? 10.805 7.788 -2.902 1.00 95.12 94 ARG A N 1
ATOM 726 C CA . ARG A 1 94 ? 10.214 9.061 -3.353 1.00 95.12 94 ARG A CA 1
ATOM 727 C C . ARG A 1 94 ? 8.736 8.931 -3.729 1.00 95.12 94 ARG A C 1
ATOM 729 O O . ARG A 1 94 ? 7.981 9.888 -3.555 1.00 95.12 94 ARG A O 1
ATOM 736 N N . ALA A 1 95 ? 8.299 7.771 -4.217 1.00 94.50 95 ALA A N 1
ATOM 737 C CA . ALA A 1 95 ? 6.905 7.526 -4.582 1.00 94.50 95 ALA A CA 1
ATOM 738 C C . ALA A 1 95 ? 5.988 7.282 -3.366 1.00 94.50 95 ALA A C 1
ATOM 740 O O . ALA A 1 95 ? 4.782 7.552 -3.437 1.00 94.50 95 ALA A O 1
ATOM 741 N N . MET A 1 96 ? 6.534 6.811 -2.240 1.00 96.38 96 MET A N 1
ATOM 742 C CA . MET A 1 96 ? 5.741 6.382 -1.082 1.00 96.38 96 MET A CA 1
ATOM 743 C C . MET A 1 96 ? 4.841 7.452 -0.449 1.00 96.38 96 MET A C 1
ATOM 745 O O . MET A 1 96 ? 3.691 7.126 -0.139 1.00 96.38 96 MET A O 1
ATOM 749 N N . PRO A 1 97 ? 5.251 8.727 -0.296 1.00 97.12 97 PRO A N 1
ATOM 750 C CA . PRO A 1 97 ? 4.352 9.773 0.196 1.00 97.12 97 PRO A CA 1
ATOM 751 C C . PRO A 1 97 ? 3.118 9.973 -0.696 1.00 97.12 97 PRO A C 1
ATOM 753 O O . PRO A 1 97 ? 2.008 10.181 -0.198 1.00 97.12 97 PRO A O 1
ATOM 756 N N . THR A 1 98 ? 3.288 9.870 -2.018 1.00 97.00 98 THR A N 1
ATOM 757 C CA . THR A 1 98 ? 2.183 9.975 -2.980 1.00 97.00 98 THR A CA 1
ATOM 758 C C . THR A 1 98 ? 1.248 8.779 -2.869 1.00 97.00 98 THR A C 1
ATOM 760 O O . THR A 1 98 ? 0.034 8.974 -2.790 1.00 97.00 98 THR A O 1
ATOM 763 N N . PHE A 1 99 ? 1.797 7.563 -2.795 1.00 97.56 99 PHE A N 1
ATOM 764 C CA . PHE A 1 99 ? 1.011 6.353 -2.553 1.00 97.56 99 PHE A CA 1
ATOM 765 C C . PHE A 1 99 ? 0.189 6.466 -1.261 1.00 97.56 99 PHE A C 1
ATOM 767 O O . PHE A 1 99 ? -1.025 6.282 -1.291 1.00 97.56 99 PHE A O 1
ATOM 774 N N . ALA A 1 100 ? 0.822 6.845 -0.146 1.00 98.31 100 ALA A N 1
ATOM 775 C CA . ALA A 1 100 ? 0.159 6.975 1.150 1.00 98.31 100 ALA A CA 1
ATOM 776 C C . ALA A 1 100 ? -0.995 7.989 1.108 1.00 98.31 100 ALA A C 1
ATOM 778 O O . ALA A 1 100 ? -2.094 7.713 1.593 1.00 98.31 100 ALA A O 1
ATOM 779 N N . ARG A 1 101 ? -0.785 9.137 0.450 1.00 98.56 101 ARG A N 1
ATOM 780 C CA . ARG A 1 101 ? -1.825 10.155 0.250 1.00 98.56 101 ARG A CA 1
ATOM 781 C C . ARG A 1 101 ? -3.014 9.621 -0.553 1.00 98.56 101 ARG A C 1
ATOM 783 O O . ARG A 1 101 ? -4.151 9.896 -0.176 1.00 98.56 101 ARG A O 1
ATOM 790 N N . ILE A 1 102 ? -2.761 8.877 -1.631 1.00 98.25 102 ILE A N 1
ATOM 791 C CA . ILE A 1 102 ? -3.805 8.246 -2.455 1.00 98.25 102 ILE A CA 1
ATOM 792 C C . ILE A 1 102 ? -4.593 7.232 -1.619 1.00 98.25 102 ILE A C 1
ATOM 794 O O . ILE A 1 102 ? -5.813 7.343 -1.508 1.00 98.25 102 ILE A O 1
ATOM 798 N N . ALA A 1 103 ? -3.886 6.314 -0.957 1.00 98.44 103 ALA A N 1
ATOM 799 C CA . ALA A 1 103 ? -4.460 5.299 -0.077 1.00 98.44 103 ALA A CA 1
ATOM 800 C C . ALA A 1 103 ? -5.208 5.897 1.131 1.00 98.44 103 ALA A C 1
ATOM 802 O O . ALA A 1 103 ? -6.017 5.224 1.760 1.00 98.44 103 ALA A O 1
ATOM 803 N N . GLY A 1 104 ? -4.973 7.171 1.457 1.00 98.56 104 GLY A N 1
ATOM 804 C CA . GLY A 1 104 ? -5.585 7.840 2.601 1.00 98.56 104 GLY A CA 1
ATOM 805 C C . GLY A 1 104 ? -4.964 7.441 3.941 1.00 98.56 104 GLY A C 1
ATOM 806 O O . GLY A 1 104 ? -5.629 7.560 4.972 1.00 98.56 104 GLY A O 1
ATOM 807 N N . ILE A 1 105 ? -3.705 7.005 3.934 1.00 98.69 105 ILE A N 1
ATOM 808 C CA . ILE A 1 105 ? -2.939 6.592 5.116 1.00 98.69 105 ILE A CA 1
ATOM 809 C C . ILE A 1 105 ? -1.786 7.568 5.387 1.00 98.69 105 ILE A C 1
ATOM 811 O O . ILE A 1 105 ? -1.408 8.384 4.541 1.00 98.69 105 ILE A O 1
ATOM 815 N N . ARG A 1 106 ? -1.211 7.487 6.583 1.00 98.44 106 ARG A N 1
ATOM 816 C CA . ARG A 1 106 ? 0.034 8.154 6.974 1.00 98.44 106 ARG A CA 1
ATOM 817 C C . ARG A 1 106 ? 1.080 7.090 7.276 1.00 98.44 106 ARG A C 1
ATOM 819 O O . ARG A 1 106 ? 0.785 6.155 8.007 1.00 98.44 106 ARG A O 1
ATOM 826 N N . LEU A 1 107 ? 2.289 7.247 6.742 1.00 98.06 107 LEU A N 1
ATOM 827 C CA . LEU A 1 107 ? 3.427 6.393 7.093 1.00 98.06 107 LEU A CA 1
ATOM 828 C C . LEU A 1 107 ? 4.036 6.885 8.413 1.00 98.06 107 LEU A C 1
ATOM 830 O O . LEU A 1 107 ? 4.187 8.095 8.606 1.00 98.06 107 LEU A O 1
ATOM 834 N N . THR A 1 108 ? 4.346 5.965 9.323 1.00 95.12 108 THR A N 1
ATOM 835 C CA . THR A 1 108 ? 4.782 6.265 10.700 1.00 95.12 108 THR A CA 1
ATOM 836 C C . THR A 1 108 ? 6.185 5.761 11.020 1.00 95.12 108 THR A C 1
ATOM 838 O O . THR A 1 108 ? 6.838 6.336 11.886 1.00 95.12 108 THR A O 1
ATOM 841 N N . ALA A 1 109 ? 6.670 4.740 10.314 1.00 90.75 109 ALA A N 1
ATOM 842 C CA . ALA A 1 109 ? 8.026 4.212 10.447 1.00 90.75 109 ALA A CA 1
ATOM 843 C C . ALA A 1 109 ? 8.482 3.558 9.134 1.00 90.75 109 ALA A C 1
ATOM 845 O O . ALA A 1 109 ? 7.647 3.296 8.266 1.00 90.75 109 ALA A O 1
ATOM 846 N N . PHE A 1 110 ? 9.789 3.329 8.975 1.00 92.50 110 PHE A N 1
ATOM 847 C CA . PHE A 1 110 ? 10.398 2.835 7.737 1.00 92.50 110 PHE A CA 1
ATOM 848 C C . PHE A 1 110 ? 11.601 1.925 8.018 1.00 92.50 110 PHE A C 1
ATOM 850 O O . PHE A 1 110 ? 12.527 2.332 8.717 1.00 92.50 110 PHE A O 1
ATOM 857 N N . TRP A 1 111 ? 11.604 0.731 7.420 1.00 88.81 111 TRP A N 1
ATOM 858 C CA . TRP A 1 111 ? 12.711 -0.227 7.451 1.00 88.81 111 TRP A CA 1
ATOM 859 C C . TRP A 1 111 ? 13.033 -0.705 6.031 1.00 88.81 111 TRP A C 1
ATOM 861 O O . TRP A 1 111 ? 12.295 -1.523 5.466 1.00 88.81 111 TRP A O 1
ATOM 871 N N . PRO A 1 112 ? 14.116 -0.203 5.421 1.00 78.88 112 PRO A N 1
ATOM 872 C CA . PRO A 1 112 ? 14.588 -0.717 4.148 1.00 78.88 112 PRO A CA 1
ATOM 873 C C . PRO A 1 112 ? 15.414 -1.989 4.349 1.00 78.88 112 PRO A C 1
ATOM 875 O O . PRO A 1 112 ? 16.263 -2.044 5.235 1.00 78.88 112 PRO A O 1
ATOM 878 N N . LYS A 1 113 ? 15.230 -2.987 3.479 1.00 68.44 113 LYS A N 1
ATOM 879 C CA . LYS A 1 113 ? 16.281 -3.974 3.221 1.00 68.44 113 LYS A CA 1
ATOM 880 C C . LYS A 1 113 ? 16.878 -3.676 1.857 1.00 68.44 113 LYS A C 1
ATOM 882 O O . LYS A 1 113 ? 16.332 -4.065 0.823 1.00 68.44 113 LYS A O 1
ATOM 887 N N . GLU A 1 114 ? 17.990 -2.958 1.866 1.00 64.00 114 GLU A N 1
ATOM 888 C CA . GLU A 1 114 ? 18.890 -2.946 0.723 1.00 64.00 114 GLU A CA 1
ATOM 889 C C . GLU A 1 114 ? 19.599 -4.303 0.675 1.00 64.00 114 GLU A C 1
ATOM 891 O O . GLU A 1 114 ? 19.767 -4.964 1.705 1.00 64.00 114 GLU A O 1
ATOM 896 N N . ARG A 1 115 ? 19.981 -4.779 -0.511 1.00 55.34 115 ARG A N 1
ATOM 897 C CA . ARG A 1 115 ? 21.006 -5.818 -0.507 1.00 55.34 115 ARG A CA 1
ATOM 898 C C . ARG A 1 115 ? 22.267 -5.165 0.018 1.00 55.34 115 ARG A C 1
ATOM 900 O O . ARG A 1 115 ? 22.761 -4.256 -0.636 1.00 55.34 115 ARG A O 1
ATOM 907 N N . GLU A 1 116 ? 22.760 -5.634 1.158 1.00 48.44 116 GLU A N 1
ATOM 908 C CA . GLU A 1 116 ? 24.168 -5.493 1.509 1.00 48.44 116 GLU A CA 1
ATOM 909 C C . GLU A 1 116 ? 24.986 -5.832 0.259 1.00 48.44 116 GLU A C 1
ATOM 911 O O . GLU A 1 116 ? 25.093 -6.989 -0.146 1.00 48.44 116 GLU A O 1
ATOM 916 N N . ASN A 1 117 ? 25.547 -4.810 -0.380 1.00 45.81 117 ASN A N 1
ATOM 917 C CA . ASN A 1 117 ? 26.823 -4.965 -1.053 1.00 45.81 117 ASN A CA 1
ATOM 918 C C . ASN A 1 117 ? 27.898 -4.929 0.044 1.00 45.81 117 ASN A C 1
ATOM 920 O O . ASN A 1 117 ? 28.723 -4.028 0.086 1.00 45.81 117 ASN A O 1
ATOM 924 N N . GLU A 1 118 ? 27.848 -5.905 0.945 1.00 49.78 118 GLU A N 1
ATOM 925 C CA . GLU A 1 118 ? 28.918 -6.288 1.862 1.00 49.78 118 GLU A CA 1
ATOM 926 C C . GLU A 1 118 ? 29.081 -7.795 1.697 1.00 49.78 118 GLU A C 1
ATOM 928 O O . GLU A 1 118 ? 28.591 -8.583 2.488 1.00 49.78 118 GLU A O 1
ATOM 933 N N . ASP A 1 119 ? 29.633 -8.192 0.554 1.00 47.72 119 ASP A N 1
ATOM 934 C CA . ASP A 1 119 ? 30.410 -9.428 0.429 1.00 47.72 119 ASP A CA 1
ATOM 935 C C . ASP A 1 119 ? 30.935 -9.536 -1.001 1.00 47.72 119 ASP A C 1
ATOM 937 O O . ASP A 1 119 ? 30.573 -10.456 -1.728 1.00 47.72 119 ASP A O 1
ATOM 941 N N . LYS A 1 120 ? 31.767 -8.574 -1.433 1.00 41.38 120 LYS A N 1
ATOM 942 C CA . LYS A 1 120 ? 32.845 -8.822 -2.407 1.00 41.38 120 LYS A CA 1
ATOM 943 C C . LYS A 1 120 ? 33.993 -7.823 -2.237 1.00 41.38 120 LYS A C 1
ATOM 945 O O . LYS A 1 120 ? 33.907 -6.705 -2.735 1.00 41.38 120 LYS A O 1
ATOM 950 N N . SER A 1 121 ? 35.067 -8.378 -1.667 1.00 42.22 121 SER A N 1
ATOM 951 C CA . SER A 1 121 ? 36.493 -8.091 -1.905 1.00 42.22 121 SER A CA 1
ATOM 952 C C . SER A 1 121 ? 37.143 -6.951 -1.133 1.00 42.22 121 SER A C 1
ATOM 954 O O . SER A 1 121 ? 36.833 -5.776 -1.400 1.00 42.22 121 SER A O 1
#

Foldseek 3Di:
DDDDDPPPDPQDFFQWKKKWKKFAAQAPFQVSLQVLCVVVQWDWDDPDRQWIWIDHPVDGQQKIWIGGRPDTGIDMIMITGGSPRPDDPVRVVVCVVVSCVSSRMDTDDIDIDDPPPPDDD